Protein AF-A0A7S2K011-F1 (afdb_monomer)

Solvent-accessible surface area (backbone atoms only — not comparable to full-atom values): 5749 Å² total; per-residue (Å²): 120,72,74,76,50,42,69,51,51,53,51,20,51,51,50,52,59,72,64,60,77,57,89,57,42,31,34,37,34,34,24,46,53,74,50,31,41,45,34,41,31,54,54,32,60,60,41,71,79,63,85,44,83,38,44,38,36,34,27,32,91,47,67,70,37,32,54,49,32,42,76,41,48,30,72,39,61,40,48,67,88,50,47,90,79,56,71,88,59,79,43,77,47,83,64,62,86,52,90,79,77,113

Foldseek 3Di:
DVVVCVVLLVVLVVLLVVLVDDFQFAEEEEDQDSSSLSNLLVVQVVNVPPPGDHAYEYEDQDVVSLVSSVVSRHNHRDYLVCVVVDDDGPTYHYDNPDPVSD

Sequence (102 aa):
EDAMFFPSVETALSLVHDANVRIGEKVAIYGQGLIGLLVTSILSLTNIGSGDFGTITVFDMLKDRLACASMMGASEALLPTQAGQAGPFDVSIEISGNGKAL

pLDDT: mean 89.34, std 11.47, range [50.97, 98.0]

Radius of gyration: 12.77 Å; Cα contacts (8 Å, |Δi|>4): 175; chains: 1; bounding box: 31×25×36 Å

Mean predicted aligned error: 4.43 Å

Nearest PDB structures (foldseek):
  7dl7-assembly1_A  TM=7.455E-01  e=1.357E-03  Candidatus Cloacimonas acidaminovorans str. Evry
  7dl1-assembly2_D  TM=7.579E-01  e=2.578E-03  Candidatus Cloacimonas acidaminovorans str. Evry
  7ysz-assembly1_A  TM=4.541E-01  e=5.693E+00  Spiroplasma melliferum KC3
  8grw-assembly1_B  TM=4.603E-01  e=7.359E+00  Spiroplasma melliferum KC3

Structure (mmCIF, N/CA/C/O backbone):
data_AF-A0A7S2K011-F1
#
_entry.id   AF-A0A7S2K011-F1
#
loop_
_atom_site.group_PDB
_atom_site.id
_atom_site.type_symbol
_atom_site.label_atom_id
_atom_site.label_alt_id
_atom_site.label_comp_id
_atom_site.label_asym_id
_atom_site.label_entity_id
_atom_site.label_seq_id
_atom_site.pdbx_PDB_ins_code
_atom_site.Cartn_x
_atom_site.Cartn_y
_atom_site.Cartn_z
_atom_site.occupancy
_atom_site.B_iso_or_equiv
_atom_site.auth_seq_id
_atom_site.auth_comp_id
_atom_site.auth_asym_id
_ato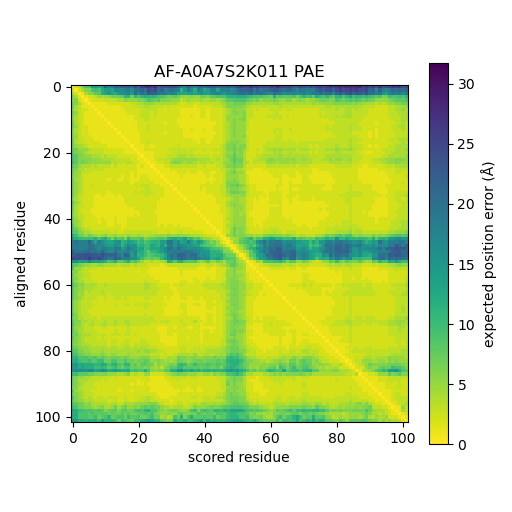m_site.auth_atom_id
_atom_site.pdbx_PDB_model_num
ATOM 1 N N . GLU A 1 1 ? 11.177 -3.650 -22.369 1.00 55.25 1 GLU A N 1
ATOM 2 C CA . GLU A 1 1 ? 11.555 -3.317 -20.977 1.00 55.25 1 GLU A CA 1
ATOM 3 C C . GLU A 1 1 ? 10.524 -3.783 -19.948 1.00 55.25 1 GLU A C 1
ATOM 5 O O . GLU A 1 1 ? 10.942 -4.188 -18.872 1.00 55.25 1 GLU A O 1
ATOM 10 N N . ASP A 1 2 ? 9.228 -3.849 -20.284 1.00 57.78 2 ASP A N 1
ATOM 11 C CA . ASP A 1 2 ? 8.136 -4.249 -19.365 1.00 57.78 2 ASP A CA 1
ATOM 12 C C . ASP A 1 2 ? 8.322 -5.597 -18.646 1.00 57.78 2 ASP A C 1
ATOM 14 O O . ASP A 1 2 ? 7.869 -5.776 -17.517 1.00 57.78 2 ASP A O 1
ATOM 18 N N . ALA A 1 3 ? 9.059 -6.534 -19.247 1.00 69.12 3 ALA A N 1
ATOM 19 C CA . ALA A 1 3 ? 9.361 -7.825 -18.633 1.00 69.12 3 ALA A CA 1
ATOM 20 C C . ALA A 1 3 ? 10.191 -7.726 -17.332 1.00 69.12 3 ALA A C 1
ATOM 22 O O . ALA A 1 3 ? 10.181 -8.674 -16.552 1.00 69.12 3 ALA A O 1
ATOM 23 N N . MET A 1 4 ? 10.880 -6.605 -17.058 1.00 84.06 4 MET A N 1
ATOM 24 C CA . MET A 1 4 ? 11.631 -6.434 -15.800 1.00 84.06 4 MET A CA 1
ATOM 25 C C . MET A 1 4 ? 10.724 -6.269 -14.578 1.00 84.06 4 MET A C 1
ATOM 27 O O . MET A 1 4 ? 11.089 -6.713 -13.492 1.00 84.06 4 MET A O 1
ATOM 31 N N . PHE A 1 5 ? 9.546 -5.662 -14.742 1.00 87.06 5 PHE A N 1
ATOM 32 C CA . PHE A 1 5 ? 8.593 -5.478 -13.643 1.00 87.06 5 PHE A CA 1
ATOM 33 C C . PHE A 1 5 ? 7.581 -6.616 -13.537 1.00 87.06 5 PHE A C 1
ATOM 35 O O . PHE A 1 5 ? 6.810 -6.645 -12.581 1.00 87.06 5 PHE A O 1
ATOM 42 N N . PHE A 1 6 ? 7.604 -7.574 -14.469 1.00 92.12 6 PHE A N 1
ATOM 43 C CA . PHE A 1 6 ? 6.666 -8.693 -14.498 1.00 92.12 6 PHE A CA 1
ATOM 44 C C . PHE A 1 6 ? 6.589 -9.451 -13.162 1.00 92.12 6 PHE A C 1
ATOM 46 O O . PHE A 1 6 ? 5.475 -9.616 -12.669 1.00 92.12 6 PHE A O 1
ATOM 53 N N . PRO A 1 7 ? 7.709 -9.792 -12.484 1.00 94.56 7 PRO A N 1
ATOM 54 C CA . PRO A 1 7 ? 7.628 -10.462 -11.184 1.00 94.56 7 PRO A CA 1
ATOM 55 C C . PRO A 1 7 ? 6.965 -9.595 -10.099 1.00 94.56 7 PRO A C 1
ATOM 57 O O . PRO A 1 7 ? 6.245 -10.094 -9.235 1.00 94.56 7 PRO A O 1
ATOM 60 N N . SER A 1 8 ? 7.187 -8.276 -10.134 1.00 95.62 8 SER A N 1
ATOM 61 C CA . SER A 1 8 ? 6.591 -7.338 -9.175 1.00 95.62 8 SER A CA 1
ATOM 62 C C . SER A 1 8 ? 5.094 -7.157 -9.416 1.00 95.62 8 SER A C 1
ATOM 64 O O . SER A 1 8 ? 4.327 -7.097 -8.457 1.00 95.62 8 SER A O 1
ATOM 66 N N . VAL A 1 9 ? 4.678 -7.110 -10.683 1.00 95.06 9 VAL A N 1
ATOM 67 C CA . VAL A 1 9 ? 3.265 -7.059 -11.073 1.00 95.06 9 VAL A CA 1
ATOM 68 C C . VAL A 1 9 ? 2.558 -8.363 -10.710 1.00 95.06 9 VAL A C 1
ATOM 70 O O . VAL A 1 9 ? 1.481 -8.312 -10.130 1.00 95.06 9 VAL A O 1
ATOM 73 N N . GLU A 1 10 ? 3.170 -9.519 -10.975 1.00 96.12 10 GLU A N 1
ATOM 74 C CA . GLU A 1 10 ? 2.631 -10.833 -10.600 1.00 96.12 10 GLU A CA 1
ATOM 75 C C . GLU A 1 10 ? 2.433 -10.952 -9.082 1.00 96.12 10 GLU A C 1
ATOM 77 O O . GLU A 1 10 ? 1.377 -11.390 -8.621 1.00 96.12 10 GLU A O 1
ATOM 82 N N . THR A 1 11 ? 3.412 -10.483 -8.301 1.00 95.69 11 THR A N 1
ATOM 83 C CA . THR A 1 11 ? 3.307 -10.426 -6.835 1.00 95.69 11 THR A CA 1
ATOM 84 C C . THR A 1 11 ? 2.155 -9.520 -6.400 1.00 95.69 11 THR A C 1
ATOM 86 O O . THR A 1 11 ? 1.320 -9.931 -5.598 1.00 95.69 11 THR A O 1
ATOM 89 N N . ALA A 1 12 ? 2.075 -8.298 -6.939 1.00 96.56 12 ALA A N 1
ATOM 90 C CA . ALA A 1 12 ? 1.018 -7.351 -6.591 1.00 96.56 12 ALA A CA 1
ATOM 91 C C . ALA A 1 12 ? -0.377 -7.883 -6.958 1.00 96.56 12 ALA A C 1
ATOM 93 O O . ALA A 1 12 ? -1.305 -7.775 -6.161 1.00 96.56 12 ALA A O 1
ATOM 94 N N . LEU A 1 13 ? -0.516 -8.505 -8.130 1.00 94.88 13 LEU A N 1
ATOM 95 C CA . LEU A 1 13 ? -1.774 -9.089 -8.584 1.00 94.88 13 LEU A CA 1
ATOM 96 C C . LEU A 1 13 ? -2.205 -10.268 -7.704 1.00 94.88 13 LEU A C 1
ATOM 98 O O . LEU A 1 13 ? -3.376 -10.363 -7.345 1.00 94.88 13 LEU A O 1
ATOM 102 N N . SER A 1 14 ? -1.261 -11.128 -7.314 1.00 96.19 14 SER A N 1
ATOM 103 C CA . SER A 1 14 ? -1.532 -12.243 -6.397 1.00 96.19 14 SER A CA 1
ATOM 104 C C . SER A 1 14 ? -2.034 -11.737 -5.043 1.00 96.19 14 SER A C 1
ATOM 106 O O . SER A 1 14 ? -3.050 -12.217 -4.554 1.00 96.19 14 SER A O 1
ATOM 108 N N . LEU A 1 15 ? -1.404 -10.692 -4.490 1.00 96.25 15 LEU A N 1
ATOM 109 C CA . LEU A 1 15 ? -1.849 -10.059 -3.242 1.00 96.25 15 LEU A CA 1
ATOM 110 C C . LEU A 1 15 ? -3.258 -9.467 -3.351 1.00 96.25 15 LEU A C 1
ATOM 112 O O . LEU A 1 15 ? -4.048 -9.598 -2.421 1.00 96.25 15 LEU A O 1
ATOM 116 N N . VAL A 1 16 ? -3.584 -8.822 -4.475 1.00 94.19 16 VAL A N 1
ATOM 117 C CA . VAL A 1 16 ? -4.932 -8.283 -4.713 1.00 94.19 16 VAL A CA 1
ATOM 118 C C . VAL A 1 16 ? -5.973 -9.402 -4.762 1.00 94.19 16 VAL A C 1
ATOM 120 O O . VAL A 1 16 ? -7.045 -9.262 -4.174 1.00 94.19 16 VAL A O 1
ATOM 123 N N . HIS A 1 17 ? -5.662 -10.521 -5.420 1.00 93.69 17 HIS A N 1
ATOM 124 C CA . HIS A 1 17 ? -6.555 -11.679 -5.452 1.00 93.69 17 HIS A CA 1
ATOM 125 C C . HIS A 1 17 ? -6.732 -12.317 -4.069 1.00 93.69 17 HIS A C 1
ATOM 127 O O . HIS A 1 17 ? -7.862 -12.619 -3.687 1.00 93.69 17 HIS A O 1
ATOM 133 N N . ASP A 1 18 ? -5.649 -12.469 -3.305 1.00 95.06 18 ASP A N 1
ATOM 134 C CA . ASP A 1 18 ? -5.685 -13.047 -1.958 1.00 95.06 18 ASP A CA 1
ATOM 135 C C . ASP A 1 18 ? -6.449 -12.156 -0.969 1.00 95.06 18 ASP A C 1
ATOM 137 O O . ASP A 1 18 ? -7.196 -12.659 -0.126 1.00 95.06 18 ASP A O 1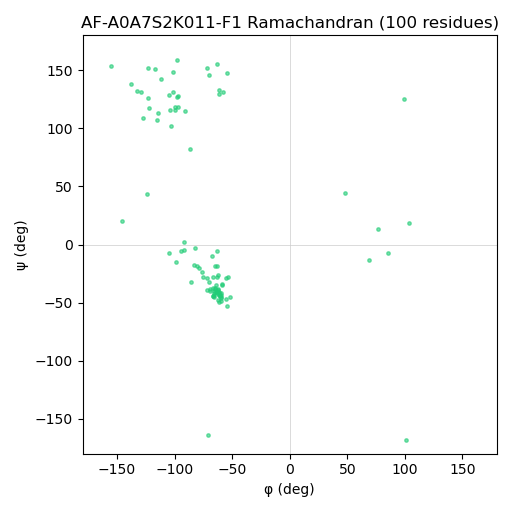
ATOM 141 N N . ALA A 1 19 ? -6.306 -10.831 -1.095 1.00 92.38 19 ALA A N 1
ATOM 142 C CA . ALA A 1 19 ? -7.054 -9.861 -0.301 1.00 92.38 19 ALA A CA 1
ATOM 143 C C . ALA A 1 19 ? -8.568 -9.948 -0.553 1.00 92.38 19 ALA A C 1
ATOM 145 O O . ALA A 1 19 ? -9.348 -9.608 0.335 1.00 92.38 19 ALA A O 1
ATOM 146 N N . ASN A 1 20 ? -8.973 -10.426 -1.739 1.00 91.62 20 ASN A N 1
ATOM 147 C CA . ASN A 1 20 ? -10.363 -10.677 -2.124 1.00 91.62 20 ASN A CA 1
ATOM 148 C C . ASN A 1 20 ? -11.295 -9.495 -1.795 1.00 91.62 20 ASN A C 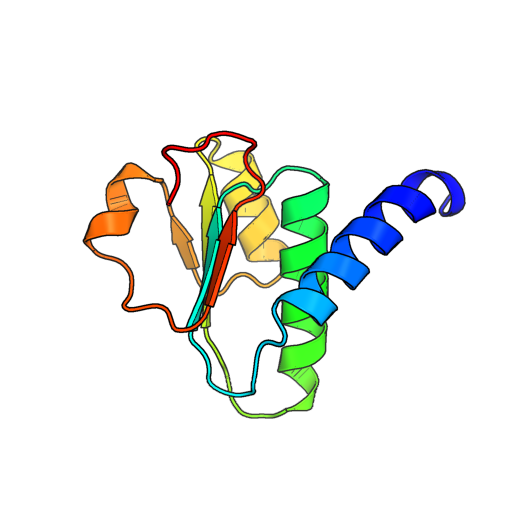1
ATOM 150 O O . ASN A 1 20 ? -12.388 -9.678 -1.249 1.00 91.62 20 ASN A O 1
ATOM 154 N N . VAL A 1 21 ? -10.818 -8.284 -2.105 1.00 90.06 21 VAL A N 1
ATOM 155 C CA . VAL A 1 21 ? -11.526 -7.028 -1.846 1.00 90.06 21 VAL A CA 1
ATOM 156 C C . VAL A 1 21 ? -12.843 -7.019 -2.612 1.00 90.06 21 VAL A C 1
ATOM 158 O O . VAL A 1 21 ? -12.883 -7.254 -3.824 1.00 90.06 21 VAL A O 1
ATOM 161 N N . ARG A 1 22 ? -13.928 -6.717 -1.907 1.00 87.75 22 ARG A N 1
ATOM 162 C CA . ARG A 1 22 ? -15.270 -6.591 -2.475 1.00 87.75 22 ARG A CA 1
ATOM 163 C C . ARG A 1 22 ? -15.615 -5.137 -2.750 1.00 87.75 22 ARG A C 1
ATOM 165 O O . ARG A 1 22 ? -15.074 -4.200 -2.170 1.00 87.75 22 ARG A O 1
ATOM 172 N N . ILE A 1 23 ? -16.582 -4.962 -3.639 1.00 84.88 23 ILE A N 1
ATOM 173 C CA . ILE A 1 23 ? -17.140 -3.653 -3.968 1.00 84.88 23 ILE A CA 1
ATOM 174 C C . ILE A 1 23 ? -17.693 -2.998 -2.692 1.00 84.88 23 ILE A C 1
ATOM 176 O O . ILE A 1 23 ? -18.437 -3.626 -1.939 1.00 84.88 23 ILE A O 1
ATOM 180 N N . GLY A 1 24 ? -17.316 -1.737 -2.470 1.00 86.12 24 GL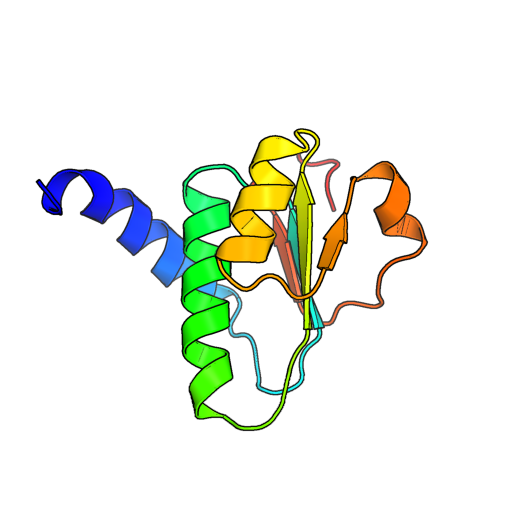Y A N 1
ATOM 181 C CA . GLY A 1 24 ? -17.740 -0.937 -1.319 1.00 86.12 24 GLY A CA 1
ATOM 182 C C . GLY A 1 24 ? -16.905 -1.113 -0.044 1.00 86.12 24 GLY A C 1
ATOM 183 O O . GLY A 1 24 ? -17.106 -0.345 0.895 1.00 86.12 24 GLY A O 1
ATOM 184 N N . GLU A 1 25 ? -15.960 -2.059 0.003 1.00 90.75 25 GLU A N 1
ATOM 185 C CA . GLU A 1 25 ? -15.078 -2.237 1.165 1.00 90.75 25 GLU A CA 1
ATOM 186 C C . GLU A 1 25 ? -14.073 -1.078 1.299 1.00 90.75 25 GLU A C 1
ATOM 188 O O . GLU A 1 25 ? -13.591 -0.499 0.316 1.00 90.75 25 GLU A O 1
ATOM 193 N N . LYS A 1 26 ? -13.747 -0.740 2.549 1.00 92.19 26 LYS A N 1
ATOM 194 C CA . LYS A 1 26 ? -12.703 0.226 2.896 1.00 92.19 26 LYS A CA 1
ATOM 195 C C . LYS A 1 26 ? -11.381 -0.506 3.073 1.00 92.19 26 LYS A C 1
ATOM 197 O O . LYS A 1 26 ? -11.229 -1.296 4.005 1.00 92.19 26 LYS A O 1
ATOM 202 N N . VAL A 1 27 ? -10.419 -0.216 2.206 1.00 94.62 27 VAL A N 1
ATOM 203 C CA . VAL A 1 27 ? -9.123 -0.896 2.164 1.00 94.62 27 VAL A CA 1
ATOM 204 C C . VAL A 1 27 ? -8.036 -0.003 2.746 1.00 94.62 27 VAL A C 1
ATOM 206 O O . VAL A 1 27 ? -7.870 1.135 2.308 1.00 94.62 27 VAL A O 1
ATOM 209 N N . ALA A 1 28 ? -7.261 -0.535 3.687 1.00 95.69 28 ALA A N 1
ATOM 210 C CA . ALA A 1 28 ? -6.011 0.056 4.147 1.00 95.69 28 ALA A CA 1
ATOM 211 C C . ALA A 1 28 ? -4.809 -0.651 3.511 1.00 95.69 28 ALA A C 1
ATOM 213 O O . ALA A 1 28 ? -4.717 -1.877 3.553 1.00 95.69 28 ALA A O 1
ATOM 214 N N . ILE A 1 29 ? -3.857 0.108 2.966 1.00 96.56 29 ILE A N 1
ATOM 215 C CA . ILE A 1 29 ? -2.597 -0.432 2.430 1.00 96.56 29 ILE A CA 1
ATOM 216 C C . ILE A 1 29 ? -1.420 0.219 3.152 1.00 96.56 29 ILE A C 1
ATOM 218 O O . ILE A 1 29 ? -1.195 1.425 3.039 1.00 96.56 29 ILE A O 1
ATOM 222 N N . TYR A 1 30 ? -0.632 -0.584 3.858 1.00 96.75 30 TYR A N 1
ATOM 223 C CA . TYR A 1 30 ? 0.536 -0.129 4.607 1.00 96.75 30 TYR A CA 1
ATOM 224 C C . TYR A 1 30 ? 1.815 -0.402 3.814 1.00 96.75 30 TYR A C 1
ATOM 226 O O . TYR A 1 30 ? 2.183 -1.550 3.576 1.00 96.75 30 TYR A O 1
ATOM 234 N N . GLY A 1 31 ? 2.511 0.670 3.437 1.00 97.25 31 GLY A N 1
ATOM 235 C CA . GLY A 1 31 ? 3.687 0.669 2.572 1.00 97.25 31 GLY A CA 1
ATOM 236 C C . GLY A 1 31 ? 3.339 1.033 1.128 1.00 97.25 31 GLY A C 1
ATOM 237 O O . GLY A 1 31 ? 2.508 0.390 0.496 1.00 97.25 31 GLY A O 1
ATOM 238 N N . GLN A 1 32 ? 4.011 2.046 0.580 1.00 97.81 32 GLN A N 1
ATOM 239 C CA . GLN A 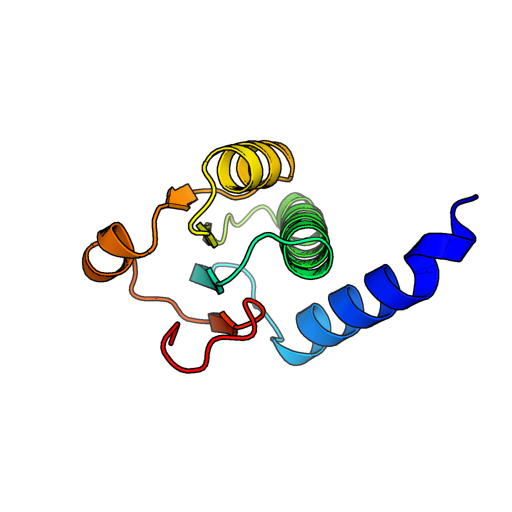1 32 ? 3.875 2.518 -0.807 1.00 97.81 32 GLN A CA 1
ATOM 240 C C . GLN A 1 32 ? 5.233 2.497 -1.528 1.00 97.81 32 GLN A C 1
ATOM 242 O O . GLN A 1 32 ? 5.621 3.422 -2.242 1.00 97.81 32 GLN A O 1
ATOM 247 N N . GLY A 1 33 ? 5.988 1.409 -1.323 1.00 95.81 33 GLY A N 1
ATOM 248 C CA . GLY A 1 33 ? 7.103 1.030 -2.197 1.00 95.81 33 GLY A CA 1
ATOM 249 C C . GLY A 1 33 ? 6.609 0.519 -3.558 1.00 95.81 33 GLY A C 1
ATOM 250 O O . GLY A 1 33 ? 5.446 0.691 -3.905 1.00 95.81 33 GLY A O 1
ATOM 251 N N . LEU A 1 34 ? 7.469 -0.162 -4.324 1.00 95.69 34 LEU A N 1
ATOM 252 C CA . LEU A 1 34 ? 7.107 -0.672 -5.656 1.00 95.69 34 LEU A CA 1
ATOM 253 C C . LEU A 1 34 ? 5.847 -1.554 -5.629 1.00 95.69 34 LEU A C 1
ATOM 255 O O . LEU A 1 34 ? 4.896 -1.283 -6.353 1.00 95.69 34 LEU A O 1
ATOM 259 N N . ILE A 1 35 ? 5.826 -2.574 -4.764 1.00 96.94 35 ILE A N 1
ATOM 260 C CA . ILE A 1 35 ? 4.680 -3.489 -4.655 1.00 96.94 35 ILE A CA 1
ATOM 261 C C . ILE A 1 35 ? 3.430 -2.745 -4.178 1.00 96.94 35 ILE A C 1
ATOM 263 O O . ILE A 1 35 ? 2.363 -2.951 -4.739 1.00 96.94 35 ILE A O 1
ATOM 267 N N . GLY A 1 36 ? 3.555 -1.832 -3.211 1.00 97.12 36 GLY A N 1
ATOM 268 C CA . GLY A 1 36 ? 2.403 -1.082 -2.708 1.00 97.12 36 GLY A CA 1
ATOM 269 C C . GLY A 1 36 ? 1.780 -0.142 -3.720 1.00 97.12 36 GLY A C 1
ATOM 270 O O . GLY A 1 36 ? 0.561 -0.123 -3.841 1.00 97.12 36 GLY A O 1
ATOM 271 N N . LEU A 1 37 ? 2.592 0.544 -4.522 1.00 97.19 37 LEU A N 1
ATOM 272 C CA . LEU A 1 37 ? 2.081 1.369 -5.616 1.00 97.19 37 LEU A CA 1
ATOM 273 C C . LEU A 1 37 ? 1.383 0.522 -6.689 1.00 97.19 37 LEU A C 1
ATOM 275 O O . LEU A 1 37 ? 0.342 0.932 -7.199 1.00 97.19 37 LEU A O 1
ATOM 279 N N . LEU A 1 38 ? 1.911 -0.668 -6.998 1.00 96.62 38 LEU A N 1
ATOM 280 C CA . LEU A 1 38 ? 1.272 -1.599 -7.931 1.00 96.62 38 LEU A CA 1
ATOM 281 C C . LEU A 1 38 ? -0.060 -2.127 -7.383 1.00 96.62 38 LEU A C 1
ATOM 283 O O . LEU A 1 38 ? -1.048 -2.106 -8.107 1.00 96.62 38 LEU A O 1
ATOM 287 N N . VAL A 1 39 ? -0.122 -2.530 -6.110 1.00 96.56 39 VAL A N 1
ATOM 288 C CA . VAL A 1 39 ? -1.370 -2.966 -5.455 1.00 96.56 39 VAL A CA 1
ATOM 289 C C . VAL A 1 39 ? -2.409 -1.841 -5.466 1.00 96.56 39 VAL A C 1
ATOM 291 O O . VAL A 1 39 ? -3.537 -2.062 -5.905 1.00 96.56 39 VAL A O 1
ATOM 294 N N . THR A 1 40 ? -2.023 -0.624 -5.063 1.00 96.25 40 THR A N 1
ATOM 295 C CA . THR A 1 40 ? -2.888 0.568 -5.105 1.00 96.25 40 THR A CA 1
ATOM 296 C C . THR A 1 40 ? -3.425 0.812 -6.518 1.00 96.25 40 THR A C 1
ATOM 298 O O . THR A 1 40 ? -4.623 1.028 -6.695 1.00 96.25 40 THR A O 1
ATOM 301 N N . SER A 1 41 ? -2.559 0.744 -7.535 1.00 95.06 41 SER A N 1
ATOM 302 C CA . SER A 1 41 ? -2.944 0.973 -8.931 1.00 95.06 41 SER A CA 1
ATOM 303 C C . SER A 1 41 ? -3.892 -0.108 -9.461 1.00 95.06 41 SER A C 1
ATOM 305 O O . SER A 1 41 ? -4.899 0.225 -10.081 1.00 95.06 41 SER A O 1
ATOM 307 N N . ILE A 1 42 ? -3.623 -1.387 -9.181 1.00 93.75 42 ILE A N 1
ATOM 308 C CA . ILE A 1 42 ? -4.479 -2.504 -9.608 1.00 93.75 42 ILE A CA 1
ATOM 309 C C . ILE A 1 42 ? -5.873 -2.381 -8.974 1.00 93.75 42 ILE A C 1
ATOM 311 O O . ILE A 1 42 ? -6.865 -2.450 -9.697 1.00 93.75 42 ILE A O 1
ATOM 315 N N . LEU A 1 43 ? -5.959 -2.129 -7.661 1.00 92.19 43 LEU A N 1
ATOM 316 C CA . LEU A 1 43 ? -7.243 -1.950 -6.964 1.00 92.19 43 LEU A CA 1
ATOM 317 C C . LEU A 1 43 ? -8.021 -0.728 -7.472 1.00 92.19 43 LEU A C 1
ATOM 319 O O . LEU A 1 43 ? -9.239 -0.782 -7.650 1.00 92.19 43 LEU A O 1
ATOM 323 N N . SER A 1 44 ? -7.317 0.370 -7.750 1.00 90.75 44 SER A N 1
ATOM 324 C CA . SER A 1 44 ? -7.906 1.567 -8.354 1.00 90.75 44 SER A CA 1
ATOM 325 C C . SER A 1 44 ? -8.516 1.258 -9.729 1.00 90.75 44 SER A C 1
ATOM 327 O O . SER A 1 44 ? -9.674 1.591 -9.984 1.00 90.75 44 SER A O 1
ATOM 329 N N . LEU A 1 45 ? -7.792 0.531 -10.589 1.00 88.75 45 LEU A N 1
ATOM 330 C CA . LEU A 1 45 ? -8.281 0.124 -11.911 1.00 88.75 45 LEU A CA 1
ATOM 331 C C . LEU A 1 45 ? -9.519 -0.779 -11.832 1.00 88.75 45 LEU A C 1
ATOM 333 O O . LEU A 1 45 ? -10.435 -0.620 -12.642 1.00 88.75 45 LEU A O 1
ATOM 337 N N . THR A 1 46 ? -9.585 -1.692 -10.858 1.00 77.88 46 THR A N 1
ATOM 338 C CA . THR A 1 46 ? -10.760 -2.557 -10.663 1.00 77.88 46 THR A CA 1
ATOM 339 C C . THR A 1 46 ? -11.970 -1.805 -10.109 1.00 77.88 46 THR A C 1
ATOM 341 O O . THR A 1 46 ? -13.102 -2.169 -10.421 1.00 77.88 46 THR A O 1
ATOM 344 N N . ASN A 1 47 ? -11.763 -0.726 -9.344 1.00 70.69 47 ASN A N 1
ATOM 345 C CA . ASN A 1 47 ? -12.855 0.083 -8.792 1.00 70.69 47 ASN A CA 1
ATOM 346 C C . ASN A 1 47 ? -13.527 0.992 -9.836 1.00 70.69 47 ASN A C 1
ATOM 348 O O . ASN A 1 47 ? -14.723 1.260 -9.727 1.00 70.69 47 ASN A O 1
ATOM 352 N N . ILE A 1 48 ? -12.808 1.424 -10.879 1.00 57.47 48 ILE A N 1
ATOM 353 C CA . ILE A 1 48 ? -13.347 2.310 -11.931 1.00 57.47 48 ILE A CA 1
ATOM 354 C C . ILE A 1 48 ? -14.495 1.650 -12.726 1.00 57.47 48 ILE A C 1
ATOM 356 O O . ILE A 1 48 ? -15.379 2.348 -13.220 1.00 57.47 48 ILE A O 1
ATOM 360 N N . GLY A 1 49 ? -14.522 0.317 -12.833 1.00 50.97 49 GLY A N 1
ATOM 361 C CA . GLY A 1 49 ? -15.560 -0.411 -13.576 1.00 50.97 49 GLY A CA 1
ATOM 362 C C . GLY A 1 49 ? -16.879 -0.624 -12.823 1.00 50.97 49 GLY A C 1
ATOM 363 O O . GLY A 1 49 ? -17.896 -0.910 -13.454 1.00 50.97 49 GLY A O 1
ATOM 364 N N . SER A 1 50 ? -16.875 -0.489 -11.494 1.00 54.56 50 SER A N 1
ATOM 365 C CA . SER A 1 50 ? -17.938 -1.014 -10.619 1.00 54.56 50 SER A CA 1
ATOM 366 C C . SER A 1 50 ? -18.981 0.022 -10.196 1.00 54.56 50 SER A C 1
ATOM 368 O O . SER A 1 50 ? -20.030 -0.354 -9.683 1.00 54.56 50 SER A O 1
ATOM 370 N N . GLY A 1 51 ? -18.714 1.321 -10.376 1.00 52.34 51 GLY A N 1
ATOM 371 C CA . GLY A 1 51 ? -19.632 2.417 -10.020 1.00 52.34 51 GLY A CA 1
ATOM 372 C C . GLY A 1 51 ? -19.858 2.648 -8.515 1.00 52.34 51 GLY A C 1
ATOM 373 O O . GLY A 1 51 ? -20.360 3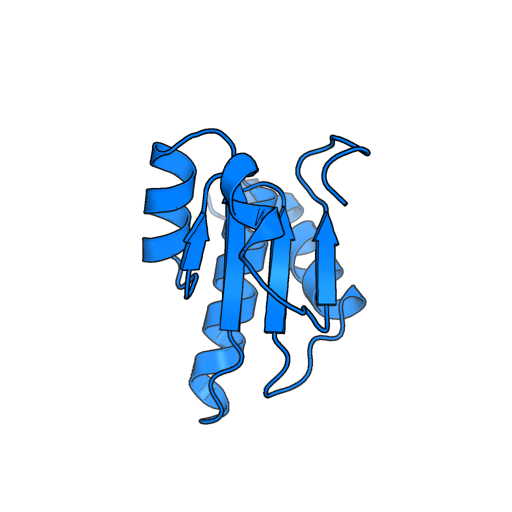.708 -8.151 1.00 52.34 51 GLY A O 1
ATOM 374 N N . ASP A 1 52 ? -19.453 1.707 -7.657 1.00 55.28 52 ASP A N 1
ATOM 375 C CA . ASP A 1 52 ? -19.453 1.823 -6.196 1.00 55.28 52 ASP A CA 1
ATOM 376 C C . ASP A 1 52 ? -18.025 2.070 -5.688 1.00 55.28 52 ASP A C 1
ATOM 378 O O . ASP A 1 52 ? -17.122 1.243 -5.850 1.00 55.28 52 ASP A O 1
ATOM 382 N N . PHE A 1 53 ? -17.810 3.240 -5.087 1.00 62.06 53 PHE A N 1
ATOM 383 C CA . PHE A 1 53 ? -16.487 3.728 -4.700 1.00 62.06 53 PHE A CA 1
ATOM 384 C C . PHE A 1 53 ? -16.103 3.213 -3.308 1.00 62.06 53 PHE A C 1
ATOM 386 O O . PHE A 1 53 ? -16.247 3.921 -2.311 1.00 62.06 53 PHE A O 1
ATOM 393 N N . GLY A 1 54 ? -15.590 1.982 -3.234 1.00 75.25 54 GLY A N 1
ATOM 394 C CA . GLY A 1 54 ? -14.776 1.578 -2.082 1.00 75.25 54 GLY A CA 1
ATOM 395 C C . GLY A 1 54 ? -13.608 2.558 -1.892 1.00 75.25 54 GLY A C 1
ATOM 396 O O . GLY A 1 54 ? -13.107 3.131 -2.864 1.00 75.25 54 GLY A O 1
ATOM 397 N N . THR A 1 55 ? -13.182 2.790 -0.650 1.00 89.75 55 THR A N 1
ATOM 398 C CA . THR A 1 55 ? -12.104 3.749 -0.349 1.00 89.75 55 THR A CA 1
ATOM 399 C C . THR A 1 55 ? -10.772 3.032 -0.203 1.00 89.75 55 THR A C 1
ATOM 401 O O . THR A 1 55 ? -10.665 2.105 0.599 1.00 89.75 55 THR A O 1
ATOM 404 N N . ILE A 1 56 ? -9.750 3.493 -0.923 1.00 94.12 56 ILE A N 1
ATOM 405 C CA . ILE A 1 56 ? -8.376 2.993 -0.796 1.00 94.12 56 ILE A CA 1
ATOM 406 C C . ILE A 1 56 ? -7.580 4.016 0.015 1.00 94.12 56 ILE A C 1
ATOM 408 O O . ILE A 1 56 ? -7.180 5.059 -0.508 1.00 94.12 56 ILE A O 1
ATOM 412 N N . THR A 1 57 ? -7.359 3.727 1.293 1.00 95.88 57 THR A N 1
ATOM 413 C CA . THR A 1 57 ? -6.520 4.536 2.180 1.00 95.88 57 THR A CA 1
ATOM 414 C C . THR A 1 57 ? -5.135 3.911 2.261 1.00 95.88 57 THR A C 1
ATOM 416 O O . THR A 1 57 ? -4.986 2.730 2.570 1.00 95.88 57 THR A O 1
ATOM 419 N N . VAL A 1 58 ? -4.096 4.694 1.999 1.00 97.44 58 VAL A N 1
ATOM 420 C CA . VAL A 1 58 ? -2.713 4.211 2.010 1.00 97.44 58 VAL A CA 1
ATOM 421 C C . VAL A 1 58 ? -1.879 4.900 3.078 1.00 97.44 58 VAL A C 1
ATOM 423 O O . VAL A 1 58 ? -2.095 6.071 3.396 1.00 97.44 58 VAL A O 1
ATOM 426 N N . PHE A 1 59 ? -0.879 4.182 3.581 1.00 97.31 59 PHE A N 1
ATOM 427 C CA . PHE A 1 59 ? 0.050 4.666 4.592 1.00 97.31 59 PHE A CA 1
ATOM 428 C C . PHE A 1 59 ? 1.501 4.439 4.169 1.00 97.31 59 PHE A C 1
ATOM 430 O O . PHE A 1 59 ? 1.879 3.337 3.785 1.00 97.31 59 PHE A O 1
ATOM 437 N N . ASP A 1 60 ? 2.345 5.462 4.277 1.00 97.31 60 ASP A N 1
ATOM 438 C CA . ASP A 1 60 ? 3.801 5.372 4.099 1.00 97.31 60 ASP A CA 1
ATOM 439 C C . ASP A 1 60 ? 4.473 6.514 4.881 1.00 97.31 60 ASP A C 1
ATOM 441 O O . ASP A 1 60 ? 3.871 7.559 5.130 1.00 97.31 60 ASP A O 1
ATOM 445 N N . MET A 1 61 ? 5.722 6.321 5.303 1.00 95.44 61 MET A N 1
ATOM 446 C CA . MET A 1 61 ? 6.484 7.344 6.028 1.00 95.44 61 MET A CA 1
ATOM 447 C C . MET A 1 61 ? 7.006 8.449 5.100 1.00 95.44 61 MET A C 1
ATOM 449 O O . MET A 1 61 ? 7.300 9.554 5.563 1.00 95.44 61 MET A O 1
ATOM 453 N N . LEU A 1 62 ? 7.153 8.160 3.804 1.00 96.25 62 LEU A N 1
ATOM 454 C CA . LEU A 1 62 ? 7.711 9.079 2.819 1.00 96.25 62 LEU A CA 1
ATOM 455 C C . LEU A 1 62 ? 6.596 9.803 2.061 1.00 96.25 62 LEU A C 1
ATOM 457 O O . LEU A 1 62 ? 5.821 9.197 1.322 1.00 96.25 62 LEU A O 1
ATOM 461 N N . LYS A 1 63 ? 6.569 11.134 2.182 1.00 96.38 63 LYS A N 1
ATOM 462 C CA . LYS A 1 63 ? 5.562 11.989 1.532 1.00 96.38 63 LYS A CA 1
ATOM 463 C C . LYS A 1 63 ? 5.555 11.860 0.010 1.00 96.38 63 LYS A C 1
ATOM 465 O O . LYS A 1 63 ? 4.486 11.881 -0.586 1.00 96.38 63 LYS A O 1
ATOM 470 N N . ASP A 1 64 ? 6.718 11.667 -0.603 1.00 97.31 64 ASP A N 1
ATOM 471 C CA . ASP A 1 64 ? 6.820 11.500 -2.056 1.00 97.31 64 ASP A CA 1
ATOM 472 C C . ASP A 1 64 ? 6.111 10.221 -2.524 1.00 97.31 64 ASP A C 1
ATOM 474 O O . ASP A 1 64 ? 5.434 10.220 -3.549 1.00 97.31 64 ASP A O 1
ATOM 478 N N . ARG A 1 65 ? 6.189 9.140 -1.735 1.00 97.44 65 ARG A N 1
ATOM 479 C CA . ARG A 1 65 ? 5.469 7.891 -2.024 1.00 97.44 65 ARG A CA 1
ATOM 480 C C . ARG A 1 65 ? 3.966 8.048 -1.842 1.00 97.44 65 ARG A C 1
ATOM 482 O O . ARG A 1 65 ? 3.213 7.531 -2.659 1.00 97.44 65 ARG A O 1
ATOM 489 N N . LEU A 1 66 ? 3.535 8.797 -0.825 1.00 98.00 66 LEU A N 1
ATOM 490 C CA . LEU A 1 66 ? 2.124 9.148 -0.640 1.00 98.00 66 LEU A CA 1
ATOM 491 C C . LEU A 1 66 ? 1.587 9.964 -1.824 1.00 98.00 66 LEU A C 1
ATOM 493 O O . LEU A 1 66 ? 0.515 9.654 -2.334 1.00 98.00 66 LEU A O 1
ATOM 497 N N . ALA A 1 67 ? 2.351 10.945 -2.312 1.00 97.81 67 ALA A N 1
ATOM 498 C CA . ALA A 1 67 ? 1.981 11.724 -3.492 1.00 97.81 67 ALA A CA 1
ATOM 499 C C . ALA A 1 67 ? 1.855 10.840 -4.745 1.00 97.81 67 ALA A C 1
ATOM 501 O O . ALA A 1 67 ? 0.879 10.960 -5.488 1.00 97.81 67 ALA A O 1
ATOM 502 N N . CYS A 1 68 ? 2.794 9.910 -4.955 1.00 97.44 68 CYS A N 1
ATOM 503 C CA . CYS A 1 68 ? 2.686 8.909 -6.018 1.00 97.44 68 CYS A CA 1
ATOM 504 C C . CYS A 1 68 ? 1.436 8.041 -5.862 1.00 97.44 68 CYS A C 1
ATOM 506 O O . CYS A 1 68 ? 0.710 7.849 -6.832 1.00 97.44 68 CYS A O 1
ATOM 508 N N . ALA A 1 69 ? 1.146 7.558 -4.657 1.00 97.19 69 ALA A N 1
ATOM 509 C CA . ALA A 1 69 ? -0.021 6.725 -4.410 1.00 97.19 69 ALA A CA 1
ATOM 510 C C . ALA A 1 69 ? -1.339 7.462 -4.695 1.00 97.19 69 ALA A C 1
ATOM 512 O O . ALA A 1 69 ? -2.232 6.889 -5.318 1.00 97.19 69 ALA A O 1
ATOM 513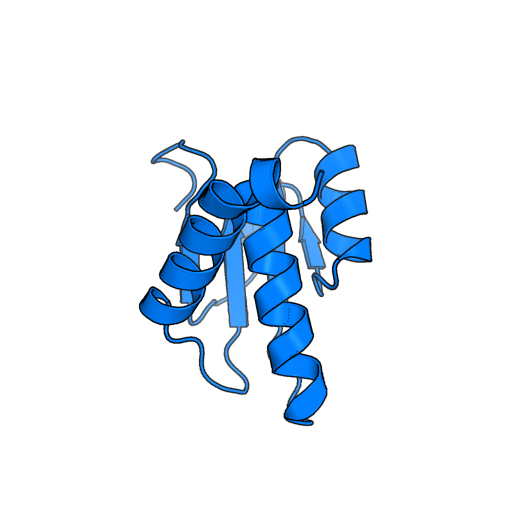 N N . SER A 1 70 ? -1.441 8.749 -4.342 1.00 96.75 70 SER A N 1
ATOM 514 C CA . SER A 1 70 ? -2.584 9.586 -4.732 1.00 96.75 70 SER A CA 1
ATOM 515 C C . SER A 1 70 ? -2.731 9.687 -6.253 1.00 96.75 70 SER A C 1
ATOM 517 O O . SER A 1 70 ? -3.838 9.554 -6.766 1.00 96.75 70 SER A O 1
ATOM 519 N N . MET A 1 71 ? -1.630 9.850 -6.998 1.00 95.81 71 MET A N 1
ATOM 520 C CA . MET A 1 71 ? -1.669 9.853 -8.471 1.00 95.81 71 MET A CA 1
ATOM 521 C C . MET A 1 71 ? -2.054 8.489 -9.064 1.00 95.81 71 MET A C 1
ATOM 523 O O . MET A 1 71 ? -2.624 8.438 -10.150 1.00 95.81 71 MET A O 1
ATOM 527 N N . MET A 1 72 ? -1.758 7.391 -8.364 1.00 92.69 72 MET A N 1
ATOM 528 C CA . MET A 1 72 ? -2.114 6.022 -8.766 1.00 92.69 72 MET A CA 1
ATOM 529 C C . MET A 1 72 ? -3.558 5.635 -8.396 1.00 92.69 72 MET A C 1
ATOM 531 O O . MET A 1 72 ? -4.009 4.546 -8.753 1.00 92.69 72 MET A O 1
ATOM 535 N N . GLY A 1 73 ? -4.297 6.523 -7.720 1.00 92.38 73 GLY A N 1
ATOM 536 C CA . GLY A 1 73 ? -5.716 6.350 -7.406 1.00 92.38 73 GLY A CA 1
ATOM 537 C C . GLY A 1 73 ? -6.033 5.946 -5.967 1.00 92.38 73 GLY A C 1
ATOM 538 O O . GLY A 1 73 ? -7.141 5.484 -5.703 1.00 92.38 73 GLY A O 1
ATOM 539 N N . ALA A 1 74 ? -5.105 6.141 -5.025 1.00 94.69 74 ALA A N 1
ATOM 540 C CA . ALA A 1 74 ? -5.462 6.129 -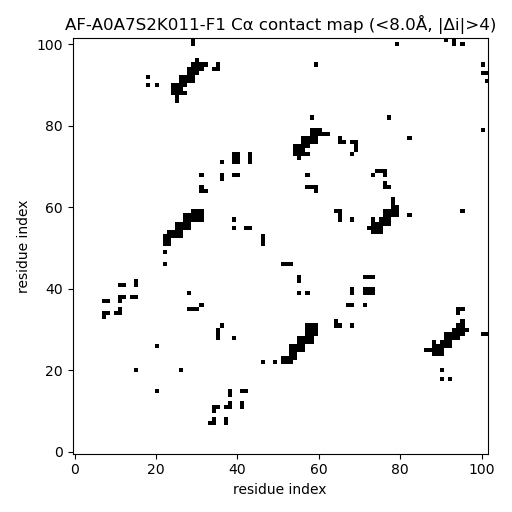3.608 1.00 94.69 74 ALA A CA 1
ATOM 541 C C . ALA A 1 74 ? -6.467 7.254 -3.304 1.00 94.69 74 ALA A C 1
ATOM 543 O O . ALA A 1 74 ? -6.253 8.406 -3.689 1.00 94.69 74 ALA A O 1
ATOM 544 N N . SER A 1 75 ? -7.537 6.929 -2.579 1.00 93.44 75 SER A N 1
ATOM 545 C CA . SER A 1 75 ? -8.538 7.898 -2.118 1.00 93.44 75 SER A CA 1
ATOM 546 C C . SER A 1 75 ? -7.961 8.819 -1.044 1.00 93.44 75 SER A C 1
ATOM 548 O O . SER A 1 75 ? -8.204 10.023 -1.049 1.00 93.44 75 SER A O 1
ATOM 550 N N . GLU A 1 76 ? -7.159 8.250 -0.143 1.00 94.69 76 GLU A N 1
ATOM 551 C CA . GLU A 1 76 ? -6.483 8.969 0.932 1.00 94.69 76 GLU A CA 1
ATOM 552 C C . GLU A 1 76 ? -5.052 8.456 1.076 1.00 94.69 76 GLU A C 1
ATOM 554 O O . GLU A 1 76 ? -4.812 7.252 1.032 1.00 94.69 76 GLU A O 1
ATOM 559 N N . ALA A 1 77 ? -4.099 9.365 1.273 1.00 96.75 77 ALA A N 1
ATOM 560 C CA . ALA A 1 77 ? -2.695 9.034 1.478 1.00 96.75 77 ALA A CA 1
ATOM 561 C C . ALA A 1 77 ? -2.202 9.715 2.757 1.00 96.75 77 ALA A C 1
ATOM 563 O O . ALA A 1 77 ? -2.084 10.941 2.822 1.00 96.75 77 ALA A O 1
ATOM 564 N N . LEU A 1 78 ? -1.964 8.916 3.795 1.00 96.81 78 LEU A N 1
ATOM 565 C CA . LEU A 1 78 ? -1.786 9.385 5.164 1.00 96.81 78 LEU A CA 1
ATOM 566 C C . LEU A 1 78 ? -0.441 8.937 5.739 1.00 96.81 78 LEU A C 1
ATOM 568 O O . LEU A 1 78 ? 0.101 7.887 5.396 1.00 96.81 78 LEU A O 1
ATOM 572 N N . LEU A 1 79 ? 0.103 9.718 6.670 1.00 96.00 79 LEU A N 1
ATOM 573 C CA . LEU A 1 79 ? 1.232 9.256 7.475 1.00 96.00 79 LEU A CA 1
ATOM 574 C C . LEU A 1 79 ? 0.753 8.195 8.483 1.00 96.00 79 LEU A C 1
ATOM 576 O O . LEU A 1 79 ? -0.376 8.291 8.969 1.00 96.00 79 LEU A O 1
ATOM 580 N N . PRO A 1 80 ? 1.610 7.243 8.906 1.00 93.12 80 PRO A N 1
ATOM 581 C CA . PRO A 1 80 ? 1.242 6.249 9.919 1.00 93.12 80 PRO A CA 1
ATOM 582 C C . PRO A 1 80 ? 0.741 6.859 11.236 1.00 93.12 80 PRO A C 1
ATOM 584 O O . PRO A 1 80 ? -0.101 6.283 11.914 1.00 93.12 80 PRO A O 1
ATOM 587 N N . THR A 1 81 ? 1.201 8.064 11.590 1.00 92.88 81 THR A N 1
ATOM 588 C CA . THR A 1 81 ? 0.738 8.800 12.779 1.00 92.88 81 THR A CA 1
ATOM 589 C C . THR A 1 81 ? -0.736 9.206 12.715 1.00 92.88 81 THR A C 1
ATOM 591 O O . THR A 1 81 ? -1.329 9.501 13.749 1.00 92.88 81 THR A O 1
ATOM 594 N N . GLN A 1 82 ? -1.330 9.221 11.523 1.00 91.88 82 GLN A N 1
ATOM 595 C CA . GLN A 1 82 ? -2.732 9.561 11.291 1.00 91.88 82 GLN A CA 1
ATOM 596 C C . GLN A 1 82 ? -3.630 8.313 11.247 1.00 91.88 82 GLN A C 1
ATOM 598 O O . GLN A 1 82 ? -4.849 8.457 11.218 1.00 91.88 82 GLN A O 1
ATOM 603 N N . ALA A 1 83 ? -3.062 7.099 11.298 1.00 86.56 83 ALA A N 1
ATOM 604 C CA . ALA A 1 83 ? -3.816 5.847 11.199 1.00 86.56 83 ALA A CA 1
ATOM 605 C C . ALA A 1 83 ? -4.888 5.703 12.292 1.00 86.56 83 ALA A C 1
ATOM 607 O O . ALA A 1 83 ? -5.968 5.203 12.016 1.00 86.56 83 ALA A O 1
ATOM 608 N N . GLY A 1 84 ? -4.645 6.218 13.504 1.00 83.12 84 GLY A N 1
ATOM 609 C CA . GLY A 1 84 ? -5.626 6.179 14.598 1.00 83.12 84 GLY A CA 1
ATOM 610 C C . GLY A 1 84 ? -6.877 7.044 14.382 1.00 83.12 84 GLY A C 1
ATOM 611 O O . GLY A 1 84 ? -7.817 6.949 15.164 1.00 83.12 84 GLY A O 1
ATOM 612 N N . GLN A 1 85 ? -6.887 7.897 13.354 1.00 82.56 85 GLN A N 1
ATOM 613 C CA . GLN A 1 85 ? -8.049 8.696 12.944 1.00 82.56 85 GLN A CA 1
ATOM 614 C C . GLN A 1 85 ? -8.704 8.148 11.669 1.00 82.56 85 GLN A C 1
ATOM 616 O O . GLN A 1 85 ? -9.758 8.637 11.270 1.00 82.56 85 GLN A O 1
ATOM 621 N N . ALA A 1 86 ? -8.075 7.157 11.033 1.00 84.00 86 ALA A N 1
ATOM 622 C CA . ALA A 1 86 ? -8.530 6.548 9.798 1.00 84.00 86 ALA A CA 1
ATOM 623 C C . ALA A 1 86 ? -9.216 5.202 10.088 1.00 84.00 86 ALA A C 1
ATOM 625 O O . ALA A 1 86 ? -8.867 4.497 11.034 1.00 84.00 86 ALA A O 1
ATOM 626 N N . GLY A 1 87 ? -10.200 4.845 9.264 1.00 81.38 87 GLY A N 1
ATOM 627 C CA . GLY A 1 87 ? -10.971 3.609 9.402 1.00 81.38 87 GLY A CA 1
ATOM 628 C C . GLY A 1 87 ? -12.353 3.793 10.055 1.00 81.38 87 GLY A C 1
ATOM 629 O O . GLY A 1 87 ? -12.839 4.921 10.179 1.00 81.38 87 GLY A O 1
ATOM 630 N N . PRO A 1 88 ? -13.037 2.695 10.438 1.00 90.94 88 PRO A N 1
ATOM 631 C CA . PRO A 1 88 ? -12.596 1.297 10.343 1.00 90.94 88 PRO A CA 1
ATOM 632 C C . PRO A 1 88 ? -12.376 0.838 8.894 1.00 90.94 88 PRO A C 1
ATOM 634 O O . PRO A 1 88 ? -12.966 1.402 7.971 1.00 90.94 88 PRO A O 1
ATOM 637 N N . PHE A 1 89 ? -11.525 -0.174 8.722 1.00 92.62 89 PHE A N 1
ATOM 638 C CA . PHE A 1 89 ? -11.228 -0.812 7.439 1.00 92.62 89 PHE A CA 1
ATOM 639 C C . PHE A 1 89 ? -11.772 -2.238 7.428 1.00 92.62 89 PHE A C 1
ATOM 641 O O . PHE A 1 89 ? -11.702 -2.931 8.444 1.00 92.62 89 PHE A O 1
ATOM 648 N N . ASP A 1 90 ? -12.294 -2.663 6.283 1.00 93.56 90 ASP A N 1
ATOM 649 C CA . ASP A 1 90 ? -12.789 -4.024 6.068 1.00 93.56 90 ASP A CA 1
ATOM 650 C C . ASP A 1 90 ? -11.646 -4.958 5.646 1.00 93.56 90 ASP A C 1
ATOM 652 O O . ASP A 1 90 ? -11.625 -6.134 6.010 1.00 93.56 90 ASP A O 1
ATOM 656 N N . VAL A 1 91 ? -10.660 -4.411 4.923 1.00 94.00 91 VAL A N 1
ATOM 657 C CA . VAL A 1 91 ? -9.474 -5.132 4.450 1.00 94.00 91 VAL A CA 1
ATOM 658 C C . VAL A 1 91 ? -8.217 -4.316 4.741 1.00 94.00 91 VAL A C 1
ATOM 660 O O . VAL A 1 91 ? -8.146 -3.134 4.413 1.00 94.00 91 VAL A O 1
ATOM 663 N N . SER A 1 92 ? -7.199 -4.962 5.310 1.00 94.44 92 SER A N 1
ATOM 664 C CA . SER A 1 92 ? -5.883 -4.367 5.564 1.00 94.44 92 SER A CA 1
ATOM 665 C C . SER A 1 92 ? -4.792 -5.184 4.880 1.00 94.44 92 SER A C 1
ATOM 667 O O . SER A 1 92 ? -4.683 -6.388 5.106 1.00 94.44 92 SER A O 1
ATOM 669 N N . ILE A 1 93 ? -3.963 -4.528 4.070 1.00 95.25 93 ILE A N 1
ATOM 670 C CA . ILE A 1 93 ? -2.853 -5.132 3.327 1.00 95.25 93 ILE A CA 1
ATOM 671 C C . ILE A 1 93 ? -1.540 -4.551 3.863 1.00 95.25 93 ILE A C 1
ATOM 673 O O . ILE A 1 93 ? -1.265 -3.363 3.698 1.00 95.25 93 ILE A O 1
ATOM 677 N N . GLU A 1 94 ? -0.718 -5.383 4.507 1.00 95.50 94 GLU A N 1
ATOM 678 C CA . GLU A 1 94 ? 0.600 -4.995 5.028 1.00 95.50 94 GLU A CA 1
ATOM 679 C C . GLU A 1 94 ? 1.707 -5.445 4.076 1.00 95.50 94 GLU A C 1
ATOM 681 O O . GLU A 1 94 ? 1.868 -6.634 3.811 1.00 95.50 94 GLU A O 1
ATOM 686 N N . ILE A 1 95 ? 2.458 -4.478 3.552 1.00 95.50 95 ILE A N 1
ATOM 687 C CA . ILE A 1 95 ? 3.531 -4.686 2.568 1.00 95.50 95 ILE A CA 1
ATOM 688 C C . ILE A 1 95 ? 4.685 -3.689 2.762 1.00 95.50 95 ILE A C 1
ATOM 690 O O . ILE A 1 95 ? 5.482 -3.440 1.854 1.00 95.50 95 ILE A O 1
ATOM 694 N N . SER A 1 96 ? 4.791 -3.104 3.955 1.00 93.12 96 SER A N 1
ATOM 695 C CA . SER A 1 96 ? 5.905 -2.246 4.361 1.00 93.12 96 SER A CA 1
ATOM 696 C C . SER A 1 96 ? 7.102 -3.057 4.866 1.00 93.12 96 SER A C 1
ATOM 698 O O . SER A 1 96 ? 8.214 -2.528 4.931 1.00 93.12 96 SER A O 1
ATOM 700 N N . GLY A 1 97 ? 6.887 -4.334 5.210 1.00 90.19 97 GLY A N 1
ATOM 701 C CA . GLY A 1 97 ? 7.899 -5.201 5.818 1.00 90.19 97 GLY A CA 1
ATOM 702 C C . GLY A 1 97 ? 8.118 -4.912 7.306 1.00 90.19 97 GLY A C 1
ATOM 703 O O . GLY A 1 97 ? 9.102 -5.371 7.888 1.00 90.19 97 GLY A O 1
ATOM 704 N N . ASN A 1 98 ? 7.219 -4.146 7.929 1.00 89.81 98 ASN A N 1
ATOM 705 C CA . ASN A 1 98 ? 7.251 -3.819 9.347 1.00 89.81 98 ASN A CA 1
ATOM 706 C C . ASN A 1 98 ? 6.025 -4.414 10.045 1.00 89.81 98 ASN A C 1
ATOM 708 O O . ASN A 1 98 ? 4.928 -3.874 9.956 1.00 89.81 98 ASN A O 1
ATOM 712 N N . GLY A 1 99 ? 6.232 -5.468 10.839 1.00 82.12 99 GLY A N 1
ATOM 713 C CA . GLY A 1 99 ? 5.146 -6.152 11.553 1.00 82.12 99 GLY A CA 1
ATOM 714 C C . GLY A 1 99 ? 4.393 -5.304 12.590 1.00 82.12 99 GLY A C 1
ATOM 715 O O . GLY A 1 99 ? 3.415 -5.784 13.146 1.00 82.12 99 GLY A O 1
ATOM 716 N N . LYS A 1 100 ? 4.828 -4.066 12.871 1.00 86.19 100 LYS A N 1
ATOM 717 C CA . LYS A 1 100 ? 4.102 -3.099 13.720 1.00 86.19 100 LYS A CA 1
ATOM 718 C C . LYS A 1 100 ? 3.162 -2.171 12.939 1.00 86.19 100 LYS A C 1
ATOM 720 O O . LYS A 1 100 ? 2.650 -1.220 13.521 1.00 86.19 100 LYS A O 1
ATOM 725 N N . ALA A 1 101 ? 3.048 -2.349 11.625 1.00 79.38 101 ALA A N 1
ATOM 726 C CA . ALA A 1 101 ? 2.212 -1.500 10.782 1.00 79.38 101 ALA A CA 1
ATOM 727 C C . ALA A 1 101 ? 0.713 -1.846 10.868 1.00 79.38 101 ALA A C 1
ATOM 729 O O . ALA A 1 101 ? -0.102 -0.988 10.541 1.00 79.38 101 ALA A O 1
ATOM 730 N N . LEU A 1 102 ? 0.375 -3.061 11.321 1.00 76.75 102 LEU A N 1
ATOM 731 C CA . LEU A 1 102 ? -0.987 -3.511 11.631 1.00 76.75 102 LEU A CA 1
ATOM 732 C C . LEU A 1 102 ? -1.374 -3.215 13.084 1.00 76.75 102 LEU A C 1
ATOM 734 O O . LEU A 1 102 ? -0.489 -3.333 13.965 1.00 76.75 102 LEU A O 1
#

InterPro domains:
  IPR036291 NAD(P)-binding domain superfamily [SSF51735] (3-100)

Secondary structure (DSSP, 8-state):
-GGGTHHHHHHHHHHHHHHTPPTT--EEEE--SHHHHHH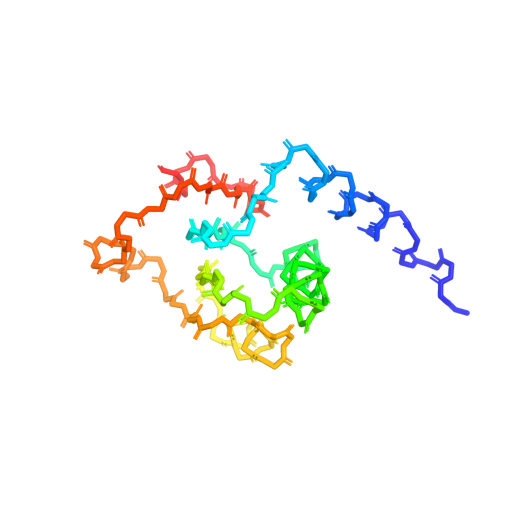HHHHHHHHHTTSS---EEEE-S-HHHHHHHHHTT-SEEE-GGGGGGS---SEEEE-SS-TT--

Organism: NCBI:txid163516